Protein AF-A0A956DYH3-F1 (afdb_monomer)

Mean predicted aligned error: 14.06 Å

pLDDT: mean 79.16, std 9.08, range [57.72, 94.44]

Radius of gyration: 28.38 Å; Cα contacts (8 Å, |Δi|>4): 75; chains: 1; bounding box: 46×34×84 Å

Solvent-accessible surface area (backbone atoms only — not comparable to full-atom values): 5470 Å² total; per-residue (Å²): 104,69,28,49,50,49,19,53,55,30,41,50,51,24,50,52,49,48,55,57,44,63,76,68,28,46,98,87,71,56,58,58,78,92,46,48,67,58,53,52,48,29,52,50,28,42,50,52,15,54,53,23,40,54,55,21,52,52,50,48,53,53,48,51,48,50,67,71,53,65,70,79,77,67,61,85,79,55,69,46,78,46,80,47,78,54,102,89,46,77,49,80,47,72,54,126

Nearest PDB structures (foldseek):
  5n9j-assembly1_Z  TM=4.610E-01  e=5.658E+00  Schizosaccharomyces pombe

Secondary structure (DSSP, 8-state):
-HHHHHHHHHHHHHHHHHHHHHHHS-TTS---GGGHHHHHHHHHHHHHHHHHHHHHHHHHHHHHHHHHS-----GGGS-EEEEEEETTEEEEEEE-

Foldseek 3Di:
DVLVVLLVVLVVLLVVLVVVQVVQADPVRHHDPVCVVSVVSSVVSVVSNVVSVVVVVVCVVVVVCCVVPVPPPPCVPVWDWDWDDDPVDTDIDTDD

Sequence (96 aa):
VAGMVMFGVFGSFAKSTYGDLETVCTADGRCPADRQADIDAGKRDQTIANVSLVVGVSGLIAGTSLFLLEPEIDDSATASVRLEVSPTYLGLGGRF

Structure (mmCIF, N/CA/C/O backbone):
data_AF-A0A956DYH3-F1
#
_entry.id   AF-A0A956DYH3-F1
#
loop_
_atom_site.group_PDB
_atom_site.id
_atom_site.type_symbol
_atom_site.label_atom_id
_atom_site.label_alt_id
_atom_site.label_comp_id
_atom_site.label_asym_id
_atom_site.label_entity_id
_atom_site.label_seq_id
_atom_site.pdbx_PDB_ins_code
_atom_site.Cartn_x
_atom_site.Cartn_y
_atom_site.Cartn_z
_atom_site.occupancy
_atom_site.B_iso_or_equiv
_atom_site.auth_seq_id
_atom_site.auth_comp_id
_atom_site.auth_asym_id
_atom_site.auth_atom_id
_atom_site.pdbx_PDB_model_num
ATOM 1 N N . VAL A 1 1 ? 1.313 3.453 -7.793 1.00 61.44 1 VAL A N 1
ATOM 2 C CA . VAL A 1 1 ? 0.027 4.203 -7.778 1.00 61.44 1 VAL A CA 1
ATOM 3 C C . VAL A 1 1 ? -1.054 3.506 -6.952 1.00 61.44 1 VAL A C 1
ATOM 5 O O . VAL A 1 1 ? -1.563 4.141 -6.042 1.00 61.44 1 VAL A O 1
ATOM 8 N N . ALA A 1 2 ? -1.361 2.221 -7.175 1.00 76.06 2 ALA A N 1
ATOM 9 C CA . ALA A 1 2 ? -2.399 1.501 -6.414 1.00 76.06 2 ALA A CA 1
ATOM 10 C C . ALA A 1 2 ? -2.250 1.587 -4.874 1.00 7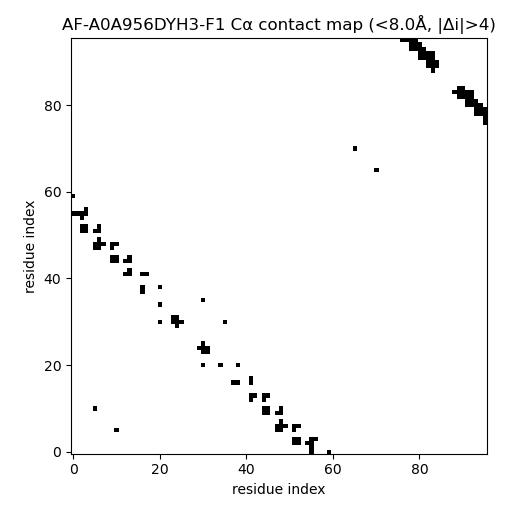6.06 2 ALA A C 1
ATOM 12 O O . ALA A 1 2 ? -3.232 1.841 -4.184 1.00 76.06 2 ALA A O 1
ATOM 13 N N . GLY A 1 3 ? -1.024 1.473 -4.340 1.00 68.75 3 GLY A N 1
ATOM 14 C CA . GLY A 1 3 ? -0.760 1.627 -2.899 1.00 68.75 3 GLY A CA 1
ATOM 15 C C . GLY A 1 3 ? -1.079 3.025 -2.349 1.00 68.75 3 GLY A C 1
ATOM 16 O O . GLY A 1 3 ? -1.652 3.141 -1.275 1.00 68.75 3 GLY A O 1
ATOM 17 N N . M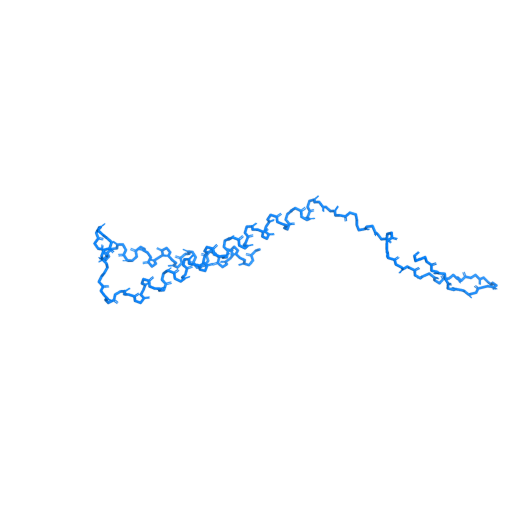ET A 1 4 ? -0.811 4.084 -3.120 1.00 76.44 4 MET A N 1
ATOM 18 C CA . MET A 1 4 ? -1.136 5.466 -2.730 1.00 76.44 4 MET A CA 1
ATOM 19 C C . MET A 1 4 ? -2.647 5.730 -2.762 1.00 76.44 4 MET A C 1
ATOM 21 O O . MET A 1 4 ? -3.159 6.467 -1.926 1.00 76.44 4 MET A O 1
ATOM 25 N N . VAL A 1 5 ? -3.371 5.105 -3.698 1.00 83.00 5 VAL A N 1
ATOM 26 C CA . VAL A 1 5 ? -4.839 5.192 -3.766 1.00 83.00 5 VAL A CA 1
ATOM 27 C C . VAL A 1 5 ? -5.474 4.480 -2.571 1.00 83.00 5 VAL A C 1
ATOM 29 O O . VAL A 1 5 ? -6.320 5.063 -1.899 1.00 83.00 5 VAL A O 1
ATOM 32 N N . MET A 1 6 ? -5.025 3.259 -2.260 1.00 75.62 6 MET A N 1
ATOM 33 C CA . MET A 1 6 ? -5.456 2.526 -1.063 1.00 75.62 6 MET A CA 1
ATOM 34 C C . MET A 1 6 ? -5.165 3.316 0.219 1.00 75.62 6 MET A C 1
ATOM 36 O O . MET A 1 6 ? -6.056 3.458 1.052 1.00 75.62 6 MET A O 1
ATOM 40 N N . PHE A 1 7 ? -3.966 3.895 0.348 1.00 75.31 7 PHE A N 1
ATOM 41 C CA . PHE A 1 7 ? -3.625 4.768 1.472 1.00 75.31 7 PHE A CA 1
ATOM 42 C C . PHE A 1 7 ? -4.568 5.973 1.567 1.00 75.31 7 PHE A C 1
ATOM 44 O O . PHE A 1 7 ? -5.046 6.289 2.650 1.00 75.31 7 PHE A O 1
ATOM 51 N N . GLY A 1 8 ? -4.881 6.619 0.441 1.00 79.69 8 GLY A N 1
ATOM 52 C CA . GLY A 1 8 ? -5.824 7.735 0.407 1.00 79.69 8 GLY A CA 1
ATOM 53 C C . GLY A 1 8 ? -7.219 7.343 0.899 1.00 79.69 8 GLY A C 1
ATOM 54 O O . GLY A 1 8 ? -7.783 8.038 1.738 1.00 79.69 8 GLY A O 1
ATOM 55 N N . VAL A 1 9 ? -7.764 6.215 0.436 1.00 81.62 9 VAL A N 1
ATOM 56 C CA . VAL A 1 9 ? -9.109 5.751 0.823 1.00 81.62 9 VAL A CA 1
ATOM 57 C C . VAL A 1 9 ? -9.148 5.321 2.291 1.00 81.62 9 VAL A C 1
ATOM 59 O O . VAL A 1 9 ? -9.906 5.882 3.081 1.00 81.62 9 VAL A O 1
ATOM 62 N N . PHE A 1 10 ? -8.303 4.367 2.682 1.00 75.81 10 PHE A N 1
ATOM 63 C CA . PHE A 1 10 ? -8.310 3.815 4.040 1.00 75.81 10 PHE A CA 1
ATOM 64 C C . PHE A 1 10 ? -7.771 4.802 5.080 1.00 75.81 10 PHE A C 1
ATOM 66 O O . PHE A 1 10 ? -8.254 4.833 6.207 1.00 75.81 10 PHE A O 1
ATOM 73 N N . GLY A 1 11 ? -6.831 5.670 4.702 1.00 72.62 11 GLY A N 1
ATOM 74 C CA . GLY A 1 11 ? -6.366 6.761 5.557 1.00 72.62 11 GLY A CA 1
ATOM 75 C C . GLY A 1 11 ? -7.457 7.798 5.832 1.00 72.62 11 GLY A C 1
ATOM 76 O O . GLY A 1 11 ? -7.545 8.307 6.949 1.00 72.62 11 GLY A O 1
ATOM 77 N N . SER A 1 12 ? -8.330 8.070 4.855 1.00 76.75 12 SER A N 1
ATOM 78 C CA . SER A 1 12 ? -9.488 8.955 5.048 1.00 76.75 12 SER A CA 1
ATOM 79 C C . SER A 1 12 ? -10.499 8.353 6.021 1.00 76.75 12 SER A C 1
ATOM 81 O O . SER A 1 12 ? -10.933 9.041 6.944 1.00 76.75 12 SER A O 1
ATOM 83 N N . PHE A 1 13 ? -10.828 7.068 5.855 1.00 77.75 13 PHE A N 1
ATOM 84 C CA . PHE A 1 13 ? -11.756 6.367 6.746 1.00 77.75 13 PHE A CA 1
ATOM 85 C C . PHE A 1 13 ? -11.222 6.244 8.173 1.00 77.75 13 PHE A C 1
ATOM 87 O O . PHE A 1 13 ? -11.935 6.546 9.127 1.00 77.75 13 PHE A O 1
ATOM 94 N N . ALA A 1 14 ? -9.941 5.908 8.338 1.00 69.38 14 ALA A N 1
ATOM 95 C CA . ALA A 1 14 ? -9.318 5.878 9.656 1.00 69.38 14 ALA A CA 1
ATOM 96 C C . ALA A 1 14 ? -9.405 7.248 10.357 1.00 69.38 14 ALA A C 1
ATOM 98 O O . ALA A 1 14 ? -9.661 7.318 11.558 1.00 69.38 14 ALA A O 1
ATOM 99 N N . LYS A 1 15 ? -9.245 8.346 9.605 1.00 75.56 15 LYS A N 1
ATOM 100 C CA . LYS A 1 15 ? -9.337 9.708 10.143 1.00 75.56 15 LYS A CA 1
ATOM 101 C C . LYS A 1 15 ? -10.761 10.093 10.551 1.00 75.56 15 LYS A C 1
ATOM 103 O O . LYS A 1 15 ? -10.921 10.720 11.595 1.00 75.56 15 LYS A O 1
ATOM 108 N N . SER A 1 16 ? -11.779 9.741 9.761 1.00 73.94 16 SER A N 1
ATOM 109 C CA . SER A 1 16 ? -13.176 10.028 10.121 1.00 73.94 16 SER A CA 1
ATOM 110 C C . SER A 1 16 ? -13.602 9.255 11.364 1.00 73.94 16 SER A C 1
ATOM 112 O O . SER A 1 16 ? -14.126 9.853 12.297 1.00 73.94 16 SER A O 1
ATOM 114 N N . THR A 1 17 ? -13.281 7.959 11.422 1.00 71.94 17 THR A N 1
ATOM 115 C CA . THR A 1 17 ? -13.583 7.109 12.580 1.00 71.94 17 THR A CA 1
ATOM 116 C C . THR A 1 17 ? -12.881 7.623 13.835 1.00 71.94 17 THR A C 1
ATOM 118 O O . THR A 1 17 ? -13.489 7.692 14.898 1.00 71.94 17 THR A O 1
ATOM 121 N N . TYR A 1 18 ? -11.621 8.053 13.719 1.00 72.75 18 TYR A N 1
ATOM 122 C CA . TYR A 1 18 ? -10.899 8.673 14.830 1.00 72.75 18 TYR A CA 1
ATOM 123 C C . TYR A 1 18 ? -11.581 9.960 15.321 1.00 72.75 18 TYR A C 1
ATOM 125 O O . TYR A 1 18 ? -11.745 10.130 16.524 1.00 72.75 18 TYR A O 1
ATOM 133 N N . GLY A 1 19 ? -12.012 10.839 14.409 1.00 74.88 19 GLY A N 1
ATOM 134 C CA . GLY A 1 19 ? -12.712 12.076 14.768 1.00 74.88 19 GLY A CA 1
ATOM 135 C C . GLY A 1 19 ? -14.033 11.822 15.494 1.00 74.88 19 GLY A C 1
ATOM 136 O O . GLY A 1 19 ? -14.309 12.469 16.502 1.00 74.88 19 GLY A O 1
ATOM 137 N N . ASP A 1 20 ? -14.811 10.836 15.041 1.00 73.06 20 ASP A N 1
ATOM 138 C CA . ASP A 1 20 ? -16.038 10.432 15.730 1.00 73.06 20 ASP A CA 1
ATOM 139 C C . ASP A 1 20 ? -15.727 9.890 17.127 1.00 73.06 20 ASP A C 1
ATOM 141 O O . ASP A 1 20 ? -16.356 10.308 18.096 1.00 73.06 20 ASP A O 1
ATOM 145 N N . LEU A 1 21 ? -14.716 9.026 17.262 1.00 68.12 21 LEU A N 1
ATOM 146 C CA . LEU A 1 21 ? -14.292 8.483 18.554 1.00 68.12 21 LEU A CA 1
ATOM 147 C C . LEU A 1 21 ? -13.780 9.562 19.514 1.00 68.12 21 LEU A C 1
ATOM 149 O O . LEU A 1 21 ? -14.086 9.499 20.701 1.00 68.12 21 LEU A O 1
ATOM 153 N N . GLU A 1 22 ? -13.055 10.566 19.026 1.00 75.00 22 GLU A N 1
ATOM 154 C CA . GLU A 1 22 ? -12.522 11.659 19.848 1.00 75.00 22 GLU A CA 1
ATOM 155 C C . GLU A 1 22 ? -13.634 12.470 20.534 1.00 75.00 22 GLU A C 1
ATOM 157 O O . GLU A 1 22 ? -13.433 12.995 21.626 1.00 75.00 22 GLU A O 1
ATOM 162 N N . THR A 1 23 ? -14.841 12.506 19.955 1.00 75.75 23 THR A N 1
ATOM 163 C CA . THR A 1 23 ? -16.003 13.164 20.580 1.00 75.75 23 THR A CA 1
ATOM 164 C C . THR A 1 23 ? -16.688 12.334 21.669 1.00 75.75 23 THR A C 1
ATOM 166 O O . THR A 1 23 ? -17.404 12.897 22.498 1.00 75.75 23 THR A O 1
ATOM 169 N N . VAL A 1 24 ? -16.490 11.009 21.686 1.00 74.44 24 VAL A N 1
ATOM 170 C CA . VAL A 1 24 ? -17.187 10.083 22.605 1.00 74.44 24 VAL A CA 1
ATOM 171 C C . VAL A 1 24 ? -16.265 9.468 23.656 1.00 74.44 24 VAL A C 1
ATOM 173 O O . VAL A 1 24 ? -16.739 9.009 24.696 1.00 74.44 24 VAL A O 1
ATOM 176 N N . CYS A 1 25 ? -14.963 9.415 23.394 1.00 78.62 25 CYS A N 1
ATOM 177 C CA . CYS A 1 25 ? -13.971 8.895 24.324 1.00 78.62 25 CYS A CA 1
ATOM 178 C C . CYS A 1 25 ? -13.532 9.989 25.305 1.00 78.62 25 CYS A C 1
ATOM 180 O O . CYS A 1 25 ? -13.432 11.162 24.954 1.00 78.62 25 CYS A O 1
ATOM 182 N N . THR A 1 26 ? -13.259 9.619 26.558 1.00 76.06 26 THR A N 1
ATOM 183 C CA . THR A 1 26 ? -12.730 10.579 27.537 1.00 76.06 26 THR A CA 1
ATOM 184 C C . THR A 1 26 ? -11.287 10.965 27.208 1.00 76.06 26 THR A C 1
ATOM 186 O O . THR A 1 26 ? -10.565 10.201 26.568 1.00 76.06 26 THR A O 1
ATOM 189 N N . ALA A 1 27 ? -10.838 12.128 27.699 1.00 68.25 27 ALA A N 1
ATOM 190 C CA . ALA A 1 27 ? -9.476 12.638 27.488 1.00 68.25 27 ALA A CA 1
ATOM 191 C C . ALA A 1 27 ? -8.361 11.666 27.940 1.00 68.25 27 ALA A C 1
ATOM 193 O O . ALA A 1 27 ? -7.239 11.749 27.450 1.00 68.25 27 ALA A O 1
ATOM 194 N N . ASP A 1 28 ? -8.678 10.707 28.819 1.00 68.75 28 ASP A N 1
ATOM 195 C CA . ASP A 1 28 ? -7.781 9.629 29.259 1.00 68.75 28 ASP A CA 1
ATOM 196 C C . ASP A 1 28 ? -7.743 8.414 28.301 1.00 68.75 28 ASP A C 1
ATOM 198 O O . ASP A 1 28 ? -7.185 7.368 28.638 1.00 68.75 28 ASP A O 1
ATOM 202 N N . GLY A 1 29 ? -8.383 8.499 27.129 1.00 67.81 29 GLY A N 1
ATOM 203 C CA . GLY A 1 29 ? -8.426 7.430 26.127 1.00 67.81 29 GLY A CA 1
ATOM 204 C C . GLY A 1 29 ? -9.376 6.275 26.465 1.00 67.81 29 GLY A C 1
ATOM 205 O O . GLY A 1 29 ? -9.295 5.210 25.850 1.00 67.81 29 GLY A O 1
ATOM 206 N N . ARG A 1 30 ? -10.283 6.447 27.438 1.00 73.38 30 ARG A N 1
ATOM 207 C CA . ARG A 1 30 ? -11.317 5.447 27.744 1.00 73.38 30 ARG A CA 1
ATOM 208 C C . ARG A 1 30 ? -12.536 5.674 26.865 1.00 73.38 30 ARG A C 1
ATOM 210 O O . ARG A 1 30 ? -13.291 6.625 27.044 1.00 73.38 30 ARG A O 1
ATOM 217 N N . CYS A 1 31 ? -12.719 4.756 25.927 1.00 76.06 31 CYS A N 1
ATOM 218 C CA . CYS A 1 31 ? -13.893 4.688 25.074 1.00 76.06 31 CYS A CA 1
ATOM 219 C C . CYS A 1 31 ? -14.927 3.706 25.656 1.00 76.06 31 CYS A C 1
ATOM 221 O O . CYS A 1 31 ? -14.534 2.674 26.214 1.00 76.06 31 CYS A O 1
ATOM 223 N N . PRO A 1 32 ? -16.235 3.992 25.530 1.00 77.19 32 PRO A N 1
ATOM 224 C CA . PRO A 1 32 ? -17.293 3.081 25.963 1.00 77.19 32 PRO A CA 1
ATOM 225 C C . PRO A 1 32 ? -17.230 1.739 25.216 1.00 77.19 32 PRO A C 1
ATOM 227 O O . PRO A 1 32 ? -16.839 1.681 24.049 1.00 77.19 32 PRO A O 1
ATOM 230 N N . ALA A 1 33 ? -17.630 0.653 25.889 1.00 77.00 33 ALA A N 1
ATOM 231 C CA . ALA A 1 33 ? -17.559 -0.706 25.342 1.00 77.00 33 ALA A CA 1
ATOM 232 C C . ALA A 1 33 ? -18.393 -0.879 24.059 1.00 77.00 33 ALA A C 1
ATOM 234 O O . ALA A 1 33 ? -17.990 -1.620 23.166 1.00 77.00 33 ALA A O 1
ATOM 235 N N . ASP A 1 34 ? -19.490 -0.129 23.921 1.00 75.75 34 ASP A N 1
ATOM 236 C CA .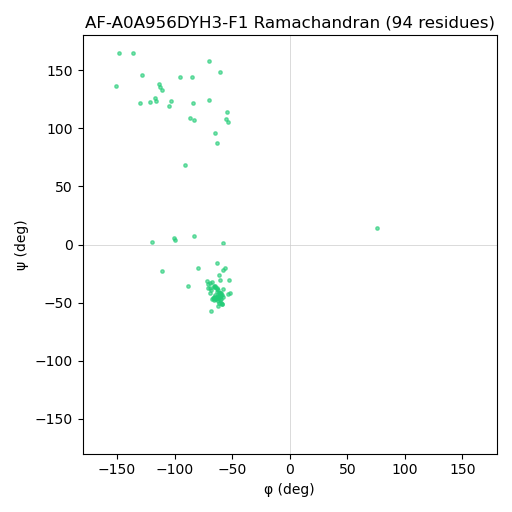 ASP A 1 34 ? -20.358 -0.130 22.737 1.00 75.75 34 ASP A CA 1
ATOM 237 C C . ASP A 1 34 ? -19.663 0.353 21.450 1.00 75.75 34 ASP A C 1
ATOM 239 O O . ASP A 1 34 ? -20.148 0.099 20.352 1.00 75.75 34 ASP A O 1
ATOM 243 N N . ARG A 1 35 ? -18.503 1.017 21.562 1.00 75.44 35 ARG A N 1
ATOM 244 C CA . ARG A 1 35 ? -17.702 1.507 20.426 1.00 75.44 35 ARG A CA 1
ATOM 245 C C . ARG A 1 35 ? -16.503 0.617 20.082 1.00 75.44 35 ARG A C 1
ATOM 247 O O . ARG A 1 35 ? -15.720 0.970 19.206 1.00 75.44 35 ARG A O 1
ATOM 254 N N . GLN A 1 36 ? -16.348 -0.541 20.733 1.00 81.12 36 GLN A N 1
ATOM 255 C CA . GLN A 1 36 ? -15.249 -1.487 20.468 1.00 81.12 36 GLN A CA 1
ATOM 256 C C . GLN A 1 36 ? -15.150 -1.888 18.988 1.00 81.12 36 GLN A C 1
ATOM 258 O O . GLN A 1 36 ? -14.055 -1.884 18.432 1.00 81.12 36 GLN A O 1
ATOM 263 N N . ALA A 1 37 ? -16.283 -2.149 18.331 1.00 80.88 37 ALA A N 1
ATOM 264 C CA . ALA A 1 37 ? -16.303 -2.515 16.914 1.00 80.88 37 ALA A CA 1
ATOM 265 C C . ALA A 1 37 ? -15.745 -1.401 16.006 1.00 80.88 37 ALA A C 1
ATOM 267 O O . ALA A 1 37 ? -14.988 -1.687 15.079 1.00 80.88 37 ALA A O 1
ATOM 268 N N . ASP A 1 38 ? -16.059 -0.139 16.308 1.00 79.06 38 ASP A N 1
ATOM 269 C CA . ASP A 1 38 ? -15.571 1.027 15.561 1.00 79.06 38 ASP A CA 1
ATOM 270 C C . ASP A 1 38 ? -14.068 1.258 15.807 1.00 79.06 38 ASP A C 1
ATOM 272 O O . ASP A 1 38 ? -13.321 1.573 14.881 1.00 79.06 38 ASP A O 1
ATOM 276 N N . ILE A 1 39 ? -13.597 1.034 17.043 1.00 79.19 39 ILE A N 1
ATOM 277 C CA . ILE A 1 39 ? -12.168 1.085 17.401 1.00 79.19 39 ILE A CA 1
ATOM 278 C C . ILE A 1 39 ? -11.381 0.039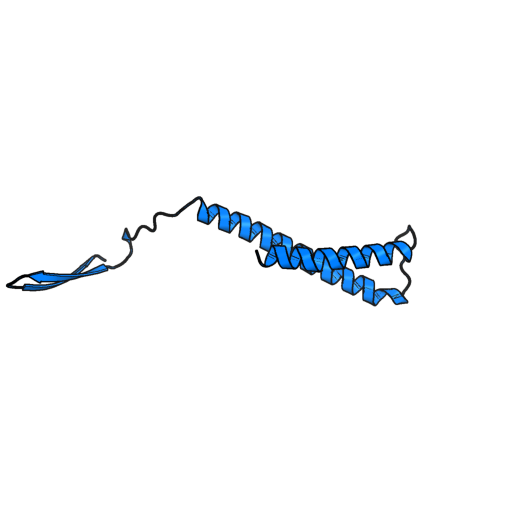 16.610 1.00 79.19 39 ILE A C 1
ATOM 280 O O . ILE A 1 39 ? -10.327 0.343 16.045 1.00 79.19 39 ILE A O 1
ATOM 284 N N . ASP A 1 40 ? -11.875 -1.196 16.573 1.00 85.06 40 ASP A N 1
ATOM 285 C CA . ASP A 1 40 ? -11.206 -2.291 15.876 1.00 85.06 40 ASP A CA 1
ATOM 286 C C . ASP A 1 40 ? -11.221 -2.082 14.360 1.00 85.06 40 ASP A C 1
ATOM 288 O O . ASP A 1 40 ? -10.206 -2.323 13.700 1.00 85.06 40 ASP A O 1
ATOM 292 N N . ALA A 1 41 ? -12.326 -1.572 13.809 1.00 80.38 41 ALA A N 1
ATOM 293 C CA . ALA A 1 41 ? -12.402 -1.165 12.410 1.00 80.38 41 ALA A CA 1
ATOM 294 C C . ALA A 1 41 ? -11.366 -0.072 12.093 1.00 80.38 41 ALA A C 1
ATOM 296 O O . ALA A 1 41 ? -10.544 -0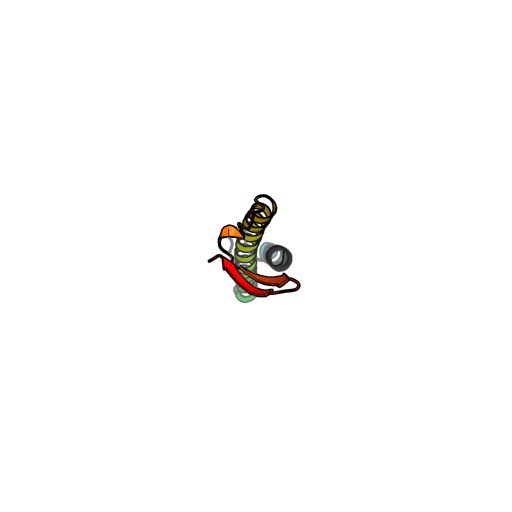.254 11.196 1.00 80.38 41 ALA A O 1
ATOM 297 N N . GLY A 1 42 ? -11.306 0.994 12.897 1.00 77.38 42 GLY A N 1
ATOM 298 C CA . GLY A 1 42 ? -10.336 2.077 12.723 1.00 77.38 42 GLY A CA 1
ATOM 299 C C . GLY A 1 42 ? -8.878 1.608 12.805 1.00 77.38 42 GLY A C 1
ATOM 300 O O . GLY A 1 42 ? -8.055 1.999 11.978 1.00 77.38 42 GLY A O 1
ATOM 301 N N . LYS A 1 43 ? -8.543 0.711 13.744 1.00 84.00 43 LYS A N 1
ATOM 302 C CA . LYS A 1 43 ? -7.197 0.110 13.844 1.00 84.00 43 LYS A CA 1
ATOM 303 C C . LYS A 1 43 ? -6.839 -0.726 12.619 1.00 84.00 43 LYS A C 1
ATOM 305 O O . LYS A 1 43 ? -5.694 -0.688 12.154 1.00 84.00 43 LYS A O 1
ATOM 310 N N . ARG A 1 44 ? -7.796 -1.498 12.094 1.00 85.00 44 ARG A N 1
ATOM 311 C CA . ARG A 1 44 ? -7.599 -2.286 10.870 1.00 85.00 44 ARG A CA 1
ATOM 312 C C . ARG A 1 44 ? -7.375 -1.371 9.673 1.00 85.00 44 ARG A C 1
ATOM 314 O O . ARG A 1 44 ? -6.393 -1.573 8.961 1.00 85.00 44 ARG A O 1
ATOM 321 N N . ASP A 1 45 ? -8.194 -0.339 9.509 1.00 77.31 45 ASP A N 1
ATOM 322 C CA . ASP A 1 45 ? -8.053 0.643 8.430 1.00 77.31 45 ASP A CA 1
ATOM 323 C C . ASP A 1 45 ? -6.711 1.376 8.507 1.00 77.31 45 ASP A C 1
ATOM 325 O O . ASP A 1 45 ? -6.017 1.518 7.500 1.00 77.31 45 ASP A O 1
ATOM 329 N N . GLN A 1 46 ? -6.275 1.751 9.710 1.00 78.81 46 GLN A N 1
ATOM 330 C CA . GLN A 1 46 ? -4.976 2.385 9.934 1.00 78.81 46 GLN A CA 1
ATOM 331 C C . GLN A 1 46 ? -3.805 1.441 9.621 1.00 78.81 46 GLN A C 1
ATOM 333 O O . GLN A 1 46 ? -2.794 1.862 9.061 1.00 78.81 46 GLN A O 1
ATOM 338 N N . THR A 1 47 ? -3.947 0.147 9.919 1.00 89.38 47 THR A N 1
ATOM 339 C CA . THR A 1 47 ? -2.954 -0.871 9.546 1.00 89.38 47 THR A CA 1
ATOM 340 C C . THR A 1 47 ? -2.864 -1.013 8.027 1.00 89.38 47 THR A C 1
ATOM 342 O O . THR A 1 47 ? -1.765 -0.996 7.472 1.00 89.38 47 THR A O 1
ATOM 345 N N . ILE A 1 48 ? -4.008 -1.097 7.340 1.00 82.56 48 ILE A N 1
ATOM 346 C CA . ILE A 1 48 ? -4.075 -1.170 5.873 1.00 82.56 48 ILE A CA 1
ATOM 347 C C . ILE A 1 48 ? -3.458 0.089 5.252 1.00 82.56 48 ILE A C 1
ATOM 349 O O . ILE A 1 48 ? -2.656 -0.009 4.318 1.00 82.56 48 ILE A O 1
ATOM 353 N N . ALA A 1 49 ? -3.767 1.267 5.797 1.00 73.81 49 ALA A N 1
ATOM 354 C CA . ALA A 1 49 ? -3.174 2.530 5.378 1.00 73.81 49 ALA A CA 1
ATOM 355 C C . ALA A 1 49 ? -1.644 2.506 5.540 1.00 73.81 49 ALA A C 1
ATOM 357 O O . ALA A 1 49 ? -0.925 2.736 4.572 1.00 73.81 49 ALA A O 1
ATOM 358 N N . ASN A 1 50 ? -1.119 2.137 6.709 1.00 79.69 50 ASN A N 1
ATOM 359 C CA . ASN A 1 50 ? 0.328 2.107 6.944 1.00 79.69 50 ASN A CA 1
ATOM 360 C C . ASN A 1 50 ? 1.060 1.124 6.016 1.00 79.69 50 ASN A C 1
ATOM 362 O O . ASN A 1 50 ? 2.089 1.473 5.437 1.00 79.69 50 ASN A O 1
ATOM 366 N N . VAL A 1 51 ? 0.522 -0.084 5.821 1.00 89.94 51 VAL A N 1
ATOM 367 C CA . VAL A 1 51 ? 1.117 -1.079 4.911 1.00 89.94 51 VAL A CA 1
ATOM 368 C C . VAL A 1 51 ? 1.096 -0.575 3.467 1.00 89.94 51 VAL A C 1
ATOM 370 O O . VAL A 1 51 ? 2.110 -0.637 2.772 1.00 89.94 51 VAL A O 1
ATOM 373 N N . SER A 1 52 ? -0.039 -0.040 3.012 1.00 79.50 52 SER A N 1
ATOM 374 C CA . SER A 1 52 ? -0.175 0.473 1.644 1.00 79.50 52 SER A CA 1
ATOM 375 C C . SER A 1 52 ? 0.680 1.715 1.382 1.00 79.50 52 SER A C 1
ATOM 377 O O . SER A 1 52 ? 1.207 1.846 0.276 1.00 79.50 52 SER A O 1
ATOM 379 N N . LEU A 1 53 ? 0.900 2.566 2.391 1.00 84.19 53 LEU A N 1
ATOM 380 C CA . LEU A 1 53 ? 1.841 3.684 2.328 1.00 84.19 53 LEU A CA 1
ATOM 381 C C . LEU A 1 53 ? 3.267 3.179 2.105 1.00 84.19 53 LEU A C 1
ATOM 383 O O . LEU A 1 53 ? 3.918 3.613 1.158 1.00 84.19 53 LEU A O 1
ATOM 387 N N . VAL A 1 54 ? 3.745 2.250 2.942 1.00 91.94 54 VAL A N 1
ATOM 388 C CA . VAL A 1 54 ? 5.112 1.713 2.836 1.00 91.94 54 VAL A CA 1
ATOM 389 C C . VAL A 1 54 ? 5.322 1.071 1.468 1.00 91.94 54 VAL A C 1
ATOM 391 O O . VAL A 1 54 ? 6.242 1.450 0.748 1.00 91.94 54 VAL A O 1
ATOM 394 N N . VAL A 1 55 ? 4.423 0.172 1.060 1.00 90.06 55 VAL A N 1
ATOM 395 C CA . VAL A 1 55 ? 4.494 -0.485 -0.255 1.00 90.06 55 VAL A CA 1
ATOM 396 C C . VAL A 1 55 ? 4.417 0.540 -1.391 1.00 90.06 55 VAL A C 1
ATOM 398 O O . VAL A 1 55 ? 5.154 0.442 -2.372 1.00 90.06 55 VAL A O 1
ATOM 401 N N . GLY A 1 56 ? 3.544 1.542 -1.266 1.00 84.69 56 GLY A N 1
ATOM 402 C CA . GLY A 1 56 ? 3.377 2.608 -2.247 1.00 84.69 56 GLY A CA 1
ATOM 403 C C . GLY A 1 56 ? 4.640 3.447 -2.429 1.00 84.69 56 GLY A C 1
ATOM 404 O O . GLY A 1 56 ? 5.069 3.648 -3.564 1.00 84.69 56 GLY A O 1
ATOM 405 N N . VAL A 1 57 ? 5.250 3.893 -1.330 1.00 90.50 57 VAL A N 1
ATOM 406 C CA . VAL A 1 57 ? 6.489 4.683 -1.331 1.00 90.50 57 VAL A CA 1
ATOM 407 C C . VAL A 1 57 ? 7.661 3.856 -1.852 1.00 90.50 57 VAL A C 1
ATOM 409 O O . VAL A 1 57 ? 8.380 4.330 -2.726 1.00 90.50 57 VAL A O 1
ATOM 412 N N . SER A 1 58 ? 7.826 2.607 -1.405 1.00 91.94 58 SER A N 1
ATOM 413 C CA . SER A 1 58 ? 8.878 1.719 -1.916 1.00 91.94 58 SER A CA 1
ATOM 414 C C . SER A 1 58 ? 8.738 1.474 -3.417 1.00 91.94 58 SER A C 1
ATOM 416 O O . SER A 1 58 ? 9.725 1.550 -4.142 1.00 91.94 58 SER A O 1
ATOM 418 N N . GLY A 1 59 ? 7.514 1.241 -3.900 1.00 88.62 59 GLY A N 1
ATOM 419 C CA . GLY A 1 59 ? 7.246 1.080 -5.327 1.00 88.62 59 GLY A CA 1
ATOM 420 C C . GLY A 1 59 ? 7.513 2.351 -6.133 1.00 88.62 59 GLY A C 1
ATOM 421 O O . GLY A 1 59 ? 8.005 2.260 -7.252 1.00 88.62 59 GLY A O 1
ATOM 422 N N . LEU A 1 60 ? 7.231 3.534 -5.573 1.00 89.81 60 LEU A N 1
ATOM 423 C CA . LEU A 1 60 ? 7.587 4.805 -6.207 1.00 89.81 60 LEU A CA 1
ATOM 424 C C . LEU A 1 60 ? 9.100 4.986 -6.279 1.00 89.81 60 LEU A C 1
ATOM 426 O O . LEU A 1 60 ? 9.585 5.291 -7.355 1.00 89.81 60 LEU A O 1
ATOM 430 N N . ILE A 1 61 ? 9.838 4.754 -5.191 1.00 91.31 61 ILE A N 1
ATOM 431 C CA . ILE A 1 61 ? 11.303 4.882 -5.170 1.00 91.31 61 ILE A CA 1
ATOM 432 C C . ILE A 1 61 ? 11.944 3.897 -6.150 1.00 91.31 61 ILE A C 1
ATOM 434 O O . ILE A 1 61 ? 12.749 4.297 -6.984 1.00 91.31 61 ILE A O 1
ATOM 438 N N . ALA A 1 62 ? 11.571 2.617 -6.077 1.00 90.19 62 ALA A N 1
ATOM 439 C CA . ALA A 1 62 ? 12.106 1.598 -6.970 1.00 90.19 62 ALA A CA 1
ATOM 440 C C . ALA A 1 62 ? 11.729 1.893 -8.428 1.00 90.19 62 ALA A C 1
ATOM 442 O O . ALA A 1 62 ? 12.588 1.864 -9.304 1.00 90.19 62 ALA A O 1
ATOM 443 N N . GLY A 1 63 ? 10.470 2.252 -8.685 1.00 85.69 63 GLY A N 1
ATOM 444 C CA . GLY A 1 63 ? 9.981 2.575 -10.021 1.00 85.69 63 GLY A CA 1
ATOM 445 C C . GLY A 1 63 ? 10.645 3.812 -10.623 1.00 85.69 63 GLY A C 1
ATOM 446 O O . GLY A 1 63 ? 11.069 3.760 -11.771 1.00 85.69 63 GLY A O 1
ATOM 447 N N . THR A 1 64 ? 10.789 4.906 -9.867 1.00 87.81 64 THR A N 1
ATOM 448 C CA . THR A 1 64 ? 11.489 6.106 -10.352 1.00 87.81 64 THR A CA 1
ATOM 449 C C . THR A 1 64 ? 12.978 5.854 -10.510 1.00 87.81 64 THR A C 1
ATOM 451 O O . THR A 1 64 ? 13.554 6.330 -11.480 1.00 87.81 64 THR A O 1
ATOM 454 N N . SER A 1 65 ? 13.600 5.075 -9.619 1.00 89.19 65 SER A N 1
ATOM 455 C CA . SER A 1 65 ? 15.000 4.687 -9.790 1.00 89.19 65 SER A CA 1
ATOM 456 C C . SER A 1 65 ? 15.194 3.872 -11.062 1.00 89.19 65 SER A C 1
ATOM 458 O O . SER A 1 65 ? 16.061 4.219 -11.843 1.00 89.19 65 SER A O 1
ATOM 460 N N . LEU A 1 66 ? 14.347 2.876 -11.339 1.00 87.25 66 LEU A N 1
ATOM 461 C CA . LEU A 1 66 ? 14.436 2.079 -12.562 1.00 87.25 66 LEU A CA 1
ATOM 462 C C . LEU A 1 66 ? 14.168 2.927 -13.814 1.00 87.25 66 LEU A C 1
ATOM 464 O O . LEU A 1 66 ? 14.797 2.724 -14.840 1.00 87.25 66 LEU A O 1
ATOM 468 N N . PHE A 1 67 ? 13.243 3.885 -13.725 1.00 85.88 67 PHE A N 1
ATOM 469 C CA . PHE A 1 67 ? 12.922 4.788 -14.829 1.00 85.88 67 PHE A CA 1
ATOM 470 C C . PHE A 1 67 ? 14.052 5.781 -15.139 1.00 85.88 67 PHE A C 1
ATOM 472 O O . PHE A 1 67 ? 14.220 6.187 -16.279 1.00 85.88 67 PHE A O 1
ATOM 479 N N . LEU A 1 68 ? 14.808 6.216 -14.126 1.00 87.69 68 LEU A N 1
ATOM 480 C CA . LEU A 1 68 ? 15.922 7.155 -14.302 1.00 87.69 68 LEU A CA 1
ATOM 481 C C . LEU A 1 68 ? 17.243 6.445 -14.603 1.00 87.69 68 LEU A C 1
ATOM 483 O O . LEU A 1 68 ? 18.073 6.966 -15.343 1.00 87.69 68 LEU A O 1
ATOM 487 N N . LEU A 1 69 ? 17.448 5.278 -14.000 1.00 88.19 69 LEU A N 1
ATOM 488 C CA . LEU A 1 69 ? 18.554 4.381 -14.279 1.00 88.19 69 LEU A CA 1
ATOM 489 C C . LEU A 1 69 ? 18.082 3.425 -15.366 1.00 88.19 69 LEU A C 1
ATOM 491 O O . LEU A 1 69 ? 17.874 2.250 -15.086 1.00 88.19 69 LEU A O 1
ATOM 495 N N . GLU A 1 70 ? 17.869 3.940 -16.576 1.00 71.62 70 GLU A N 1
ATOM 496 C CA . GLU A 1 70 ? 17.613 3.106 -17.746 1.00 71.62 70 GLU A CA 1
ATOM 497 C C . GLU A 1 70 ? 18.791 2.119 -17.858 1.00 71.62 70 GLU A C 1
ATOM 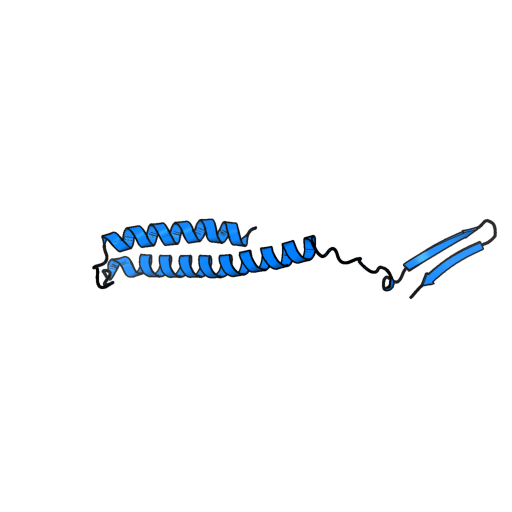499 O O . GLU A 1 70 ? 19.918 2.554 -18.122 1.00 71.62 70 GLU A O 1
ATOM 504 N N . PRO A 1 71 ? 18.613 0.815 -17.572 1.00 64.31 71 PRO A N 1
ATOM 505 C CA . PRO A 1 71 ? 19.685 -0.118 -17.831 1.00 64.31 71 PRO A CA 1
ATOM 506 C C . PRO A 1 71 ? 19.779 -0.222 -19.351 1.00 64.31 71 PRO A C 1
ATOM 508 O O . PRO A 1 71 ? 18.786 -0.541 -20.010 1.00 64.31 71 PRO A O 1
ATOM 511 N N . GLU A 1 72 ? 20.959 0.034 -19.919 1.00 63.88 72 GLU A N 1
ATOM 512 C CA . GLU A 1 72 ? 21.277 -0.541 -21.221 1.00 63.88 72 GLU A CA 1
ATOM 513 C C . GLU A 1 72 ? 21.039 -2.042 -21.053 1.00 63.88 72 GLU A C 1
ATOM 515 O O . GLU A 1 72 ? 21.757 -2.724 -20.319 1.00 63.88 72 GLU A O 1
ATOM 520 N N . ILE A 1 73 ? 19.940 -2.545 -21.624 1.00 60.16 73 ILE A N 1
ATOM 521 C CA . ILE A 1 73 ? 19.755 -3.979 -21.752 1.00 60.16 73 ILE A CA 1
ATOM 522 C C . ILE A 1 73 ? 20.865 -4.391 -22.697 1.00 60.16 73 ILE A C 1
ATOM 524 O O . ILE A 1 73 ? 20.769 -4.223 -23.911 1.00 60.16 73 ILE A O 1
ATOM 528 N N . ASP A 1 74 ? 21.962 -4.841 -22.103 1.00 61.44 74 ASP A N 1
ATOM 529 C CA . ASP A 1 74 ? 23.063 -5.456 -22.803 1.00 61.44 74 ASP A CA 1
ATOM 530 C C . ASP A 1 74 ? 22.509 -6.740 -23.432 1.00 61.44 74 ASP A C 1
ATOM 532 O O . ASP A 1 74 ? 22.588 -7.843 -22.886 1.00 61.44 74 ASP A O 1
ATOM 536 N N . ASP A 1 75 ? 21.960 -6.595 -24.641 1.00 58.28 75 ASP A N 1
ATOM 537 C CA . ASP A 1 75 ? 21.611 -7.679 -25.565 1.00 58.28 75 ASP A CA 1
ATOM 538 C C . ASP A 1 75 ? 22.839 -8.545 -25.913 1.00 58.28 75 ASP A C 1
ATOM 540 O O . ASP A 1 75 ? 22.773 -9.503 -26.688 1.00 58.28 75 ASP A O 1
ATOM 544 N N . SER A 1 76 ? 23.998 -8.225 -25.341 1.00 57.72 76 SER A N 1
ATOM 545 C CA . SER A 1 76 ? 25.232 -8.989 -25.366 1.00 57.72 76 SER A CA 1
ATOM 546 C C . SER A 1 76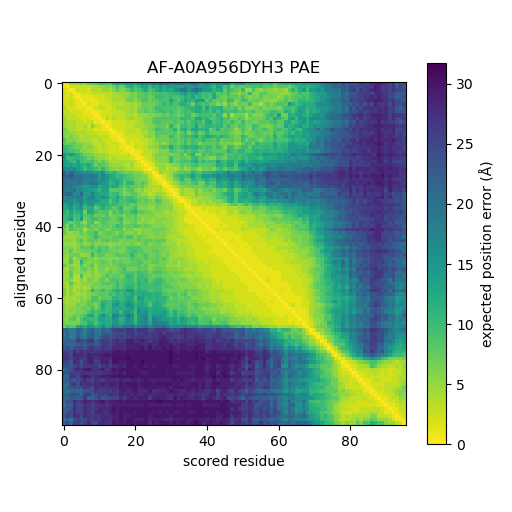 ? 25.044 -10.443 -24.911 1.00 57.72 76 SER A C 1
ATOM 548 O O . SER A 1 76 ? 25.711 -11.299 -25.489 1.00 57.72 76 SER A O 1
ATOM 550 N N . ALA A 1 77 ? 24.093 -10.753 -24.015 1.00 58.78 77 ALA A N 1
ATOM 551 C CA . ALA A 1 77 ? 23.773 -12.127 -23.585 1.00 58.78 77 ALA A CA 1
ATOM 552 C C . ALA A 1 77 ? 22.534 -12.754 -24.266 1.00 58.78 77 ALA A C 1
ATOM 554 O O . ALA A 1 77 ? 22.141 -13.875 -23.932 1.00 58.78 77 ALA A O 1
ATOM 555 N N . THR A 1 78 ? 21.907 -12.064 -25.224 1.00 65.69 78 THR A N 1
ATOM 556 C CA . THR A 1 78 ? 20.787 -12.622 -25.989 1.00 65.69 78 THR A CA 1
ATOM 557 C C . THR A 1 78 ? 21.345 -13.477 -27.124 1.00 65.69 78 THR A C 1
ATOM 559 O O . THR A 1 78 ? 21.874 -12.960 -28.117 1.00 65.69 78 THR A O 1
ATOM 562 N N . ALA A 1 79 ? 21.216 -14.801 -26.991 1.00 73.62 79 ALA A N 1
ATOM 563 C CA . ALA A 1 79 ? 21.489 -15.728 -28.082 1.00 73.62 79 ALA A CA 1
ATOM 564 C C . ALA A 1 79 ? 20.639 -15.317 -29.292 1.00 73.62 79 ALA A C 1
ATOM 566 O O . ALA A 1 79 ? 19.408 -15.341 -29.248 1.00 73.62 79 ALA A O 1
ATOM 567 N N . SER A 1 80 ? 21.299 -14.880 -30.360 1.00 77.06 80 SER A N 1
ATOM 568 C CA . SER A 1 80 ? 20.629 -14.345 -31.545 1.00 77.06 80 SER A CA 1
ATOM 569 C C . SER A 1 80 ? 20.930 -15.239 -32.732 1.00 77.06 80 SER A C 1
ATOM 571 O O . SER A 1 80 ? 22.091 -15.509 -33.034 1.00 77.06 80 SER A O 1
ATOM 573 N N . VAL A 1 81 ? 19.871 -15.705 -33.395 1.00 85.69 81 VAL A N 1
ATOM 574 C CA . VAL A 1 81 ? 19.958 -16.483 -34.633 1.00 85.69 81 VAL A CA 1
ATOM 575 C C . VAL A 1 81 ? 19.610 -15.554 -35.785 1.00 85.69 81 VAL A C 1
ATOM 577 O O . VAL A 1 81 ? 18.545 -14.937 -35.795 1.00 85.69 81 VAL A O 1
ATOM 580 N N . ARG A 1 82 ? 20.511 -15.435 -36.755 1.00 85.25 82 ARG A N 1
ATOM 581 C CA . ARG A 1 82 ? 20.280 -14.701 -37.997 1.00 85.25 82 ARG A CA 1
ATOM 582 C C . ARG A 1 82 ? 20.242 -15.680 -39.162 1.00 85.25 82 ARG A C 1
ATOM 584 O O . ARG A 1 82 ? 21.069 -16.586 -39.255 1.00 85.25 82 ARG A O 1
ATOM 591 N N . LEU A 1 83 ? 19.267 -15.482 -40.042 1.00 89.50 83 LEU A N 1
ATOM 592 C CA . LEU A 1 83 ? 19.206 -16.156 -41.332 1.00 89.50 83 LEU A CA 1
ATOM 593 C C . LEU A 1 83 ? 20.071 -15.366 -42.312 1.00 89.50 83 LEU A C 1
ATOM 595 O O . LEU A 1 83 ? 19.828 -14.179 -42.530 1.00 89.50 83 LEU A O 1
ATOM 599 N N . GLU A 1 84 ? 21.063 -16.021 -42.898 1.00 91.44 84 GLU A N 1
ATOM 600 C CA . GLU A 1 84 ? 21.903 -15.427 -43.927 1.00 91.44 84 GLU A CA 1
ATOM 601 C C . GLU A 1 84 ? 21.509 -16.000 -45.283 1.00 91.44 84 GLU A C 1
ATOM 603 O O . GLU A 1 84 ? 21.546 -17.213 -45.506 1.00 91.44 84 GLU A O 1
ATOM 608 N N . VAL A 1 85 ? 21.079 -15.108 -46.172 1.00 93.19 85 VAL A N 1
ATOM 609 C CA . VAL A 1 85 ? 20.604 -15.458 -47.508 1.00 93.19 85 VAL A CA 1
ATOM 610 C C . VAL A 1 85 ? 21.464 -14.726 -48.524 1.00 93.19 85 VAL A C 1
ATOM 612 O O . VAL A 1 85 ? 21.541 -13.498 -48.518 1.00 93.19 85 VAL A O 1
ATOM 615 N N . SER A 1 86 ? 22.095 -15.481 -49.416 1.00 88.50 86 SER A N 1
ATOM 616 C CA . SER A 1 86 ? 22.821 -14.968 -50.571 1.00 88.50 86 SER A CA 1
ATOM 617 C C . SER A 1 86 ? 22.491 -15.806 -51.816 1.00 88.50 86 SER A C 1
ATOM 619 O O . SER A 1 86 ? 21.932 -16.899 -51.698 1.00 88.50 86 SER A O 1
ATOM 621 N N . PRO A 1 87 ? 22.811 -15.331 -53.032 1.00 93.88 87 PRO A N 1
ATOM 622 C CA . PRO A 1 87 ? 22.418 -16.004 -54.275 1.00 93.88 87 PRO A CA 1
ATOM 623 C C . PRO A 1 87 ? 22.914 -17.451 -54.410 1.00 93.88 87 PRO A C 1
ATOM 625 O O . PRO A 1 87 ? 22.350 -18.222 -55.181 1.00 93.88 87 PRO A O 1
ATOM 628 N N . THR A 1 88 ? 23.965 -17.821 -53.677 1.00 93.44 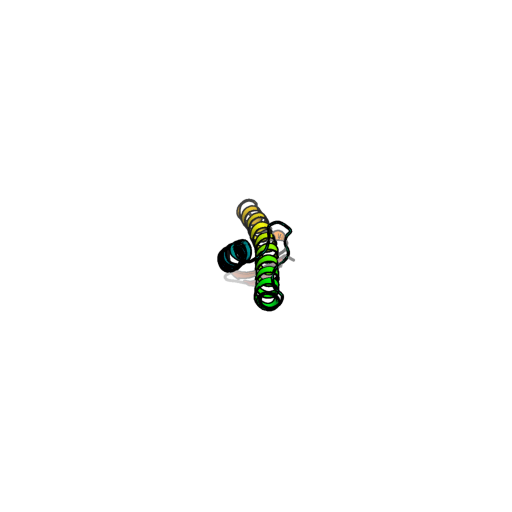88 THR A N 1
ATOM 629 C CA . THR A 1 88 ? 24.567 -19.160 -53.711 1.00 93.44 88 THR A CA 1
ATOM 630 C C . THR A 1 88 ? 24.533 -19.871 -52.360 1.00 93.44 88 THR A C 1
ATOM 632 O O . THR A 1 88 ? 25.087 -20.962 -52.246 1.00 93.44 88 THR A O 1
ATOM 635 N N . TYR A 1 89 ? 23.944 -19.270 -51.321 1.00 88.81 89 TYR A N 1
ATOM 636 C CA . TYR A 1 89 ? 24.018 -19.802 -49.963 1.00 88.81 89 TYR A CA 1
ATOM 637 C C . TYR A 1 89 ? 22.796 -19.427 -49.125 1.00 88.81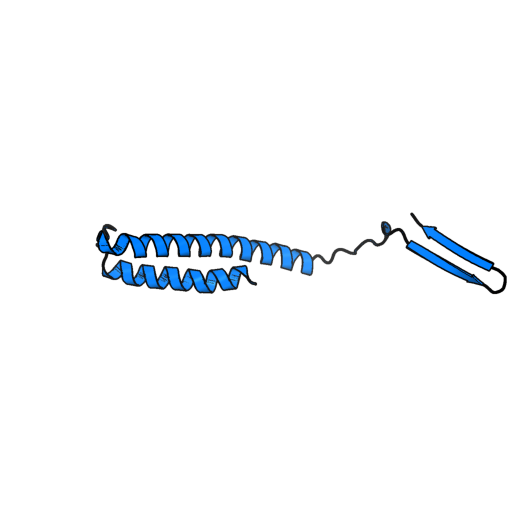 89 TYR A C 1
ATOM 639 O O . TYR A 1 89 ? 22.346 -18.283 -49.118 1.00 88.81 89 TYR A O 1
ATOM 647 N N . LEU A 1 90 ? 22.290 -20.401 -48.375 1.00 94.44 90 LEU A N 1
ATOM 648 C CA . LEU A 1 90 ? 21.270 -20.205 -47.357 1.00 94.44 90 LEU A CA 1
ATOM 649 C C . LEU A 1 90 ? 21.756 -20.885 -46.083 1.00 94.44 90 LEU A C 1
ATOM 651 O O . LEU A 1 90 ? 22.032 -22.085 -46.088 1.00 94.44 90 LEU A O 1
ATOM 655 N N . GLY A 1 91 ? 21.876 -20.113 -45.008 1.00 90.12 91 GLY A N 1
ATOM 656 C CA . GLY A 1 91 ? 22.418 -20.602 -43.749 1.00 90.12 91 GLY A CA 1
ATOM 657 C C . GLY A 1 91 ? 21.807 -19.933 -42.528 1.00 90.12 91 GLY A C 1
ATOM 658 O O . GLY A 1 91 ? 21.151 -18.895 -42.609 1.00 90.12 91 GLY A O 1
ATOM 659 N N . LEU A 1 92 ? 22.036 -20.560 -41.378 1.00 92.69 92 LEU A N 1
ATOM 660 C CA . LEU A 1 92 ? 21.667 -20.049 -40.063 1.00 92.69 92 LEU A CA 1
ATOM 661 C C . LEU A 1 92 ? 22.952 -19.817 -39.269 1.00 92.69 92 LEU A C 1
ATOM 663 O O . LEU A 1 92 ? 23.747 -20.739 -39.099 1.00 92.69 92 LEU A O 1
ATOM 667 N N . GLY A 1 93 ? 23.151 -18.588 -38.802 1.00 83.69 93 GLY A N 1
ATOM 668 C CA . GLY A 1 93 ? 24.265 -18.206 -37.940 1.00 83.69 93 GLY A CA 1
ATOM 669 C C . GLY A 1 93 ? 23.755 -17.817 -36.560 1.00 83.69 93 GLY A C 1
ATOM 670 O O . GLY A 1 93 ? 22.742 -17.129 -36.447 1.00 83.69 93 GLY A O 1
ATOM 671 N N . GLY A 1 94 ? 24.447 -18.248 -35.509 1.00 82.25 94 GLY A N 1
ATOM 672 C CA . GLY A 1 94 ? 24.147 -17.854 -34.135 1.00 82.25 94 GLY A CA 1
ATOM 673 C C . GLY A 1 94 ? 25.389 -17.327 -33.427 1.00 82.25 94 GLY A C 1
ATOM 674 O O . GLY A 1 94 ? 26.485 -17.827 -33.674 1.00 82.25 94 GLY A O 1
ATOM 675 N N . ARG A 1 95 ? 25.214 -16.345 -32.537 1.00 76.75 95 ARG A N 1
ATOM 676 C CA . ARG A 1 95 ? 26.190 -16.053 -31.473 1.00 76.75 95 ARG A CA 1
ATOM 677 C C . ARG A 1 95 ? 25.566 -16.443 -30.138 1.00 76.75 95 ARG A C 1
ATOM 679 O O . ARG A 1 95 ? 24.397 -16.124 -29.905 1.00 76.75 95 ARG A O 1
ATOM 686 N N . PHE A 1 96 ? 26.330 -17.149 -29.322 1.00 69.25 96 PHE A N 1
ATOM 687 C CA . PHE A 1 96 ? 25.956 -17.654 -28.006 1.00 69.25 96 PHE A CA 1
ATOM 688 C C . PHE A 1 96 ? 27.039 -17.285 -26.998 1.00 69.25 96 PHE A C 1
ATOM 690 O O . PHE A 1 96 ? 28.206 -17.132 -27.432 1.00 69.25 96 PHE A O 1
#